Protein AF-A0A257PCR1-F1 (afdb_monomer)

Secondary structure (DSSP, 8-state):
------SPPPP-GGGS-HHHHHHHHHHS--------SGGG--HHHHHHHHHHHTPPPSSSSHHHHHHH---SSHHHHHHHHHHHHTT--SHHHHHHHHHHHHHHHHH-

Sequence (108 aa):
MISDNLTPSRPDIAALPAERVAHLLRVSPKAELHVHIEGTLEPELTFALAQRNG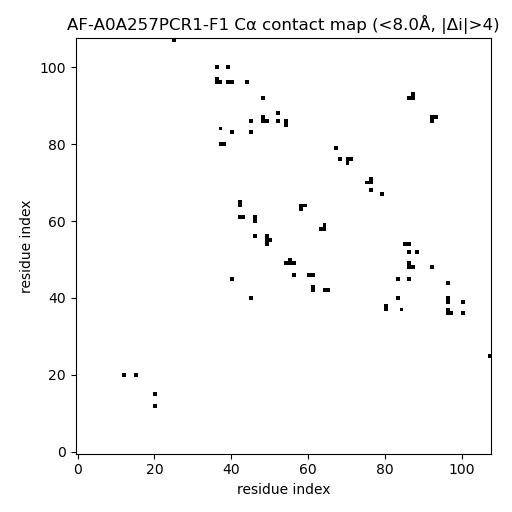VSLPYADVQALRKAYAFSDLQSFLDLYYAGCDVLRTEQDFFDLAWAYFERAARD

Nearest PDB structures (foldseek):
  3pbm-assembly1_A  TM=9.829E-01  e=1.018E-06  Pseudomonas aeruginosa
  3rys-assembly2_B  TM=9.901E-01  e=9.403E-06  Paenarthrobacter aurescens TC1
  2amx-assembly1_B  TM=6.857E-01  e=6.842E-02  Plasmodium yoelii

Foldseek 3Di:
DDDPDPDPDDDPPVPDDPVVVVVCVQPDDDDDPDDDLLNQCQLVLLVVLCVVVVNDDPAPGSVRLVVQPDDPDPVSVVVSSVSSCVSPDDPVSSVVSVVSVVVVSVRD

Mean predicted aligned error: 6.38 Å

Solvent-accessible surface area (backbone atoms only — not comparable to full-atom values): 6913 Å² total; per-residue (Å²): 140,81,83,93,76,82,75,80,75,80,77,67,68,89,78,51,56,68,69,57,51,54,49,51,61,43,72,48,90,80,82,87,88,82,80,57,71,78,77,62,66,45,49,68,55,45,52,54,34,14,64,73,67,72,47,85,66,102,46,95,43,54,67,55,47,56,64,61,78,67,66,92,48,71,62,60,41,49,59,52,51,57,64,55,52,69,37,60,82,49,73,66,45,54,49,54,48,53,50,54,45,52,58,48,65,76,71,75

Radius of gyration: 20.77 Å; Cα contacts (8 Å, |Δi|>4): 48; chains: 1; bounding box: 48×25×66 Å

Structure (mmCIF, N/CA/C/O backbone):
data_AF-A0A257PCR1-F1
#
_entry.id   AF-A0A257PCR1-F1
#
loop_
_atom_site.group_PDB
_atom_site.id
_atom_site.type_symbol
_atom_site.label_atom_id
_atom_site.label_alt_id
_atom_site.label_comp_id
_atom_site.label_asym_id
_atom_site.label_entity_id
_atom_site.label_seq_id
_atom_site.pdbx_PDB_ins_code
_atom_site.Cartn_x
_atom_site.Cartn_y
_atom_site.Cartn_z
_atom_site.occupancy
_atom_site.B_iso_or_equiv
_atom_site.auth_seq_id
_atom_site.auth_comp_id
_atom_site.auth_asym_id
_atom_site.auth_atom_id
_atom_site.pdbx_PDB_model_num
ATOM 1 N N . MET A 1 1 ? 32.138 9.763 -46.902 1.00 42.50 1 MET A N 1
ATOM 2 C CA . MET A 1 1 ? 30.904 8.969 -46.744 1.00 42.50 1 MET A CA 1
ATOM 3 C C . MET A 1 1 ? 31.078 8.124 -45.494 1.00 42.50 1 MET A C 1
ATOM 5 O O . MET A 1 1 ? 31.671 7.060 -45.571 1.00 42.50 1 MET A O 1
ATOM 9 N N . ILE A 1 2 ? 30.703 8.661 -44.333 1.00 44.66 2 ILE A N 1
ATOM 10 C CA . ILE A 1 2 ? 30.721 7.924 -43.064 1.00 44.66 2 ILE A CA 1
ATOM 11 C C . ILE A 1 2 ? 29.269 7.512 -42.837 1.00 44.66 2 ILE A C 1
ATOM 13 O O . ILE A 1 2 ? 28.388 8.364 -42.873 1.00 44.66 2 ILE A O 1
ATOM 17 N N . SER A 1 3 ? 29.017 6.208 -42.760 1.00 49.28 3 SER A N 1
ATOM 18 C CA . SER A 1 3 ? 27.675 5.639 -42.660 1.00 49.28 3 SER A CA 1
ATOM 19 C C . SER A 1 3 ? 27.080 5.877 -41.270 1.00 49.28 3 SER A C 1
ATOM 21 O O . SER A 1 3 ? 27.588 5.340 -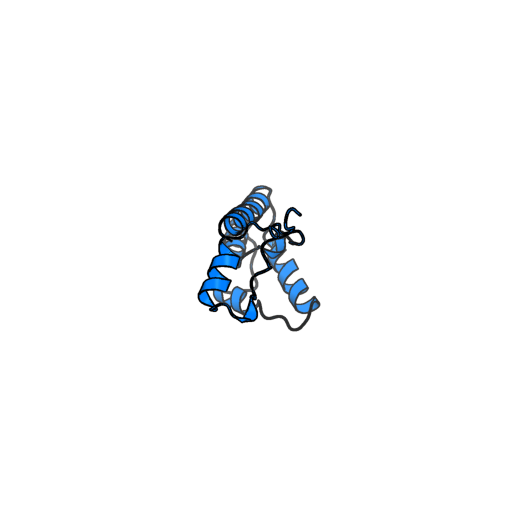40.284 1.00 49.28 3 SER A O 1
ATOM 23 N N . ASP A 1 4 ? 25.981 6.626 -41.222 1.00 56.81 4 ASP A N 1
ATOM 24 C CA . ASP A 1 4 ? 25.083 6.792 -40.074 1.00 56.81 4 ASP A CA 1
ATOM 25 C C . ASP A 1 4 ? 24.336 5.485 -39.761 1.00 56.81 4 ASP A C 1
ATOM 27 O O . ASP A 1 4 ? 23.199 5.303 -40.186 1.00 56.81 4 ASP A O 1
ATOM 31 N N . ASN A 1 5 ? 24.952 4.533 -39.052 1.00 57.19 5 ASN A N 1
ATOM 32 C CA . ASN A 1 5 ? 24.258 3.281 -38.705 1.00 57.19 5 ASN A CA 1
ATOM 33 C C . ASN A 1 5 ? 24.595 2.736 -37.308 1.00 57.19 5 ASN A C 1
ATOM 35 O O . ASN A 1 5 ? 24.860 1.551 -37.125 1.00 57.19 5 ASN A O 1
ATOM 39 N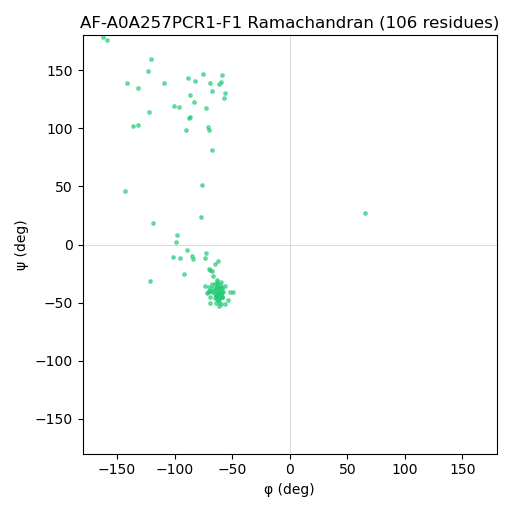 N . LEU A 1 6 ? 24.588 3.613 -36.301 1.00 57.78 6 LEU A N 1
ATOM 40 C CA . LEU A 1 6 ? 24.853 3.253 -34.899 1.00 57.78 6 LEU A CA 1
ATOM 41 C C . LEU A 1 6 ? 23.682 3.539 -33.949 1.00 57.78 6 LEU A C 1
ATOM 43 O O . LEU A 1 6 ? 23.870 3.569 -32.736 1.00 57.78 6 LEU A O 1
ATOM 47 N N . THR A 1 7 ? 22.462 3.706 -34.463 1.00 60.00 7 THR A N 1
ATOM 48 C CA . THR A 1 7 ? 21.268 3.633 -33.611 1.00 60.00 7 THR A CA 1
ATOM 49 C C . THR A 1 7 ? 20.831 2.169 -33.545 1.00 60.00 7 THR A C 1
ATOM 51 O O . THR A 1 7 ? 20.371 1.645 -34.560 1.00 60.00 7 THR A O 1
ATOM 54 N N . PRO A 1 8 ? 20.987 1.463 -32.408 1.00 62.88 8 PRO A N 1
ATOM 55 C CA . PRO A 1 8 ? 20.438 0.120 -32.288 1.00 62.88 8 PRO A CA 1
ATOM 56 C C . PRO A 1 8 ? 18.929 0.186 -32.543 1.00 62.88 8 PRO A C 1
ATOM 58 O O . PRO A 1 8 ? 18.219 0.988 -31.928 1.00 62.88 8 PRO A O 1
ATOM 61 N N . SER A 1 9 ? 18.443 -0.624 -33.484 1.00 74.56 9 SER A N 1
ATOM 62 C CA . SER A 1 9 ? 17.011 -0.754 -33.728 1.00 74.56 9 SER A CA 1
ATOM 63 C C . SER A 1 9 ? 16.341 -1.279 -32.460 1.00 74.56 9 SER A C 1
ATOM 65 O O . SER A 1 9 ? 16.872 -2.155 -31.772 1.00 74.56 9 SER A O 1
ATOM 67 N N . ARG A 1 10 ? 15.175 -0.717 -32.112 1.00 75.62 10 ARG A N 1
ATOM 68 C CA . ARG A 1 10 ? 14.378 -1.249 -31.001 1.00 75.62 10 ARG A CA 1
ATOM 69 C C . ARG A 1 10 ? 14.085 -2.729 -31.282 1.00 75.62 10 ARG A C 1
ATOM 71 O O . ARG A 1 10 ? 13.638 -3.030 -32.389 1.00 75.62 10 ARG A O 1
ATOM 78 N N . PRO A 1 11 ? 14.327 -3.635 -30.320 1.00 74.62 11 PRO A N 1
ATOM 79 C CA . PRO A 1 11 ? 13.976 -5.036 -30.493 1.00 74.62 11 PRO A CA 1
ATOM 80 C C . PRO A 1 11 ? 12.468 -5.165 -30.722 1.00 74.62 11 PRO A C 1
ATOM 82 O O . PRO A 1 11 ? 11.678 -4.474 -30.075 1.00 74.62 11 PRO A O 1
ATOM 85 N N . ASP A 1 12 ? 12.080 -6.053 -31.636 1.00 85.31 12 ASP A N 1
ATOM 86 C CA . ASP A 1 12 ? 10.680 -6.425 -31.819 1.00 85.31 12 ASP A CA 1
ATOM 87 C C . ASP A 1 12 ? 10.221 -7.244 -30.606 1.00 85.31 12 ASP A C 1
ATOM 89 O O . ASP A 1 12 ? 10.510 -8.435 -30.487 1.00 85.31 12 ASP A O 1
ATOM 93 N N . ILE A 1 13 ? 9.546 -6.575 -29.669 1.00 83.44 13 ILE A N 1
ATOM 94 C CA . ILE A 1 13 ? 9.095 -7.178 -28.411 1.00 83.44 13 ILE A CA 1
ATOM 95 C C . ILE A 1 13 ? 8.078 -8.298 -28.674 1.00 83.44 13 ILE A C 1
ATOM 97 O O . ILE A 1 13 ? 8.050 -9.268 -27.920 1.00 83.44 13 ILE A O 1
ATOM 101 N N . ALA A 1 14 ? 7.288 -8.210 -29.751 1.00 84.69 14 ALA A N 1
ATOM 102 C CA . ALA A 1 14 ? 6.263 -9.205 -30.071 1.00 84.69 14 ALA A CA 1
ATOM 103 C C . ALA A 1 14 ? 6.860 -10.558 -30.494 1.00 84.69 14 ALA A C 1
ATOM 105 O O . ALA A 1 14 ? 6.199 -11.588 -30.372 1.00 84.69 14 ALA A O 1
ATOM 106 N N . ALA A 1 15 ? 8.113 -10.564 -30.953 1.00 90.38 15 ALA A N 1
ATOM 107 C CA . ALA A 1 15 ? 8.842 -11.768 -31.334 1.00 90.38 15 ALA A CA 1
ATOM 108 C C . ALA A 1 15 ? 9.616 -12.416 -30.166 1.00 90.38 15 ALA A C 1
ATOM 110 O O . ALA A 1 15 ? 10.219 -13.477 -30.348 1.00 90.38 15 ALA A O 1
ATOM 111 N N . LEU A 1 16 ? 9.644 -11.798 -28.977 1.00 91.00 16 LEU A N 1
ATOM 112 C CA . LEU A 1 16 ? 10.391 -12.319 -27.831 1.00 91.00 16 LEU A CA 1
ATOM 113 C C . LEU A 1 16 ? 9.606 -13.411 -27.081 1.00 91.00 16 LEU A C 1
ATOM 115 O O . LEU A 1 16 ? 8.408 -13.255 -26.845 1.00 91.00 16 LEU A O 1
ATOM 119 N N . PRO A 1 17 ? 10.280 -14.478 -26.608 1.00 95.06 17 PRO A N 1
ATOM 120 C CA . PRO A 1 17 ? 9.675 -15.438 -25.689 1.00 95.06 17 PRO A CA 1
ATOM 121 C C . PRO A 1 17 ? 9.188 -14.773 -24.392 1.00 95.06 17 PRO A C 1
ATOM 123 O O . PRO A 1 17 ? 9.823 -13.842 -23.884 1.00 95.06 17 PRO A O 1
ATOM 126 N N . ALA A 1 18 ? 8.091 -15.270 -23.817 1.00 94.00 18 ALA A N 1
ATOM 127 C CA . ALA A 1 18 ? 7.470 -14.679 -22.629 1.00 94.00 18 ALA A CA 1
ATOM 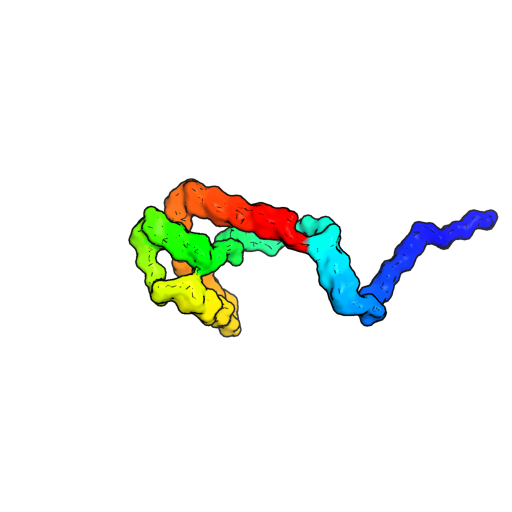128 C C . ALA A 1 18 ? 8.424 -14.628 -21.421 1.00 94.00 18 ALA A C 1
ATOM 130 O O . ALA A 1 18 ? 8.451 -13.640 -20.687 1.00 94.00 18 ALA A O 1
ATOM 131 N N . GLU A 1 19 ? 9.270 -15.645 -21.244 1.00 95.31 19 GLU A N 1
ATOM 132 C CA . GLU A 1 19 ? 10.288 -15.682 -20.195 1.00 95.31 19 GLU A CA 1
ATOM 133 C C . GLU A 1 19 ? 11.351 -14.595 -20.379 1.00 95.31 19 GLU A C 1
ATOM 135 O O . GLU A 1 19 ? 11.834 -14.014 -19.402 1.00 95.31 19 GLU A O 1
ATOM 140 N N . ARG A 1 20 ? 11.680 -14.262 -21.634 1.00 93.38 20 ARG A N 1
ATOM 141 C CA . ARG A 1 20 ? 12.624 -13.189 -21.943 1.00 93.38 20 ARG A CA 1
ATOM 142 C C . ARG A 1 20 ? 12.010 -11.831 -21.635 1.00 93.38 20 ARG A C 1
ATOM 144 O O . ARG A 1 20 ? 12.700 -10.987 -21.066 1.00 93.38 20 ARG A O 1
ATOM 151 N N . VAL A 1 21 ? 10.734 -11.638 -21.964 1.00 93.31 21 VAL A N 1
ATOM 152 C CA . VAL A 1 21 ? 9.991 -10.420 -21.614 1.00 93.31 21 VAL A CA 1
ATOM 153 C C . VAL A 1 21 ? 9.924 -10.256 -20.094 1.00 93.31 21 VAL A C 1
ATOM 155 O O . VAL A 1 21 ? 10.313 -9.208 -19.586 1.00 93.31 21 VAL A O 1
ATOM 158 N N . ALA A 1 22 ? 9.537 -11.298 -19.352 1.00 93.19 22 ALA A N 1
ATOM 159 C CA . ALA A 1 22 ? 9.461 -11.260 -17.890 1.00 93.19 22 ALA A CA 1
ATOM 160 C C . ALA A 1 22 ? 10.815 -10.938 -17.234 1.00 93.19 22 ALA A C 1
ATOM 162 O O . ALA A 1 22 ? 10.881 -10.142 -16.296 1.00 93.19 22 ALA A O 1
ATOM 163 N N . HIS A 1 23 ? 11.906 -11.519 -17.746 1.00 93.75 23 HIS A N 1
ATOM 164 C CA . HIS A 1 23 ? 13.251 -11.205 -17.273 1.00 93.75 23 HIS A CA 1
ATOM 165 C C . HIS A 1 23 ? 13.614 -9.734 -17.516 1.00 93.75 23 HIS A C 1
ATOM 167 O O . HIS A 1 23 ? 14.073 -9.069 -16.591 1.00 93.75 23 HIS A O 1
ATOM 173 N N . LEU A 1 24 ? 13.380 -9.214 -18.728 1.00 93.38 24 LEU A N 1
ATOM 174 C CA . LEU A 1 24 ? 13.663 -7.816 -19.069 1.00 93.38 24 LEU A CA 1
ATOM 175 C C . LEU A 1 24 ? 12.850 -6.838 -18.214 1.00 93.38 24 LEU A C 1
ATOM 177 O O . LEU A 1 24 ? 13.414 -5.856 -17.740 1.00 93.38 24 LEU A O 1
ATOM 181 N N . LEU A 1 25 ? 11.564 -7.118 -17.977 1.00 93.31 25 LEU A N 1
ATOM 182 C CA . LEU A 1 25 ? 10.723 -6.308 -17.091 1.00 93.31 25 LEU A CA 1
ATOM 183 C C . LEU A 1 25 ? 11.303 -6.249 -15.674 1.00 93.31 25 LEU A C 1
ATOM 185 O O . LEU A 1 25 ? 11.428 -5.161 -15.123 1.00 93.31 25 LEU A O 1
ATOM 189 N N . ARG A 1 26 ? 11.737 -7.389 -15.123 1.00 93.56 26 ARG A N 1
ATOM 190 C CA . ARG A 1 26 ? 12.314 -7.459 -13.773 1.00 93.56 26 ARG A CA 1
ATOM 191 C C . ARG A 1 26 ? 13.627 -6.683 -13.650 1.00 93.56 26 ARG A C 1
ATOM 193 O O . ARG A 1 26 ? 13.809 -5.932 -12.706 1.00 93.56 26 ARG A O 1
ATOM 200 N N . VAL A 1 27 ? 14.546 -6.832 -14.606 1.00 94.00 27 VAL A N 1
ATOM 201 C CA . VAL A 1 27 ? 15.889 -6.216 -14.505 1.00 94.00 27 VAL A CA 1
ATOM 202 C C . VAL A 1 27 ? 15.950 -4.764 -14.978 1.00 94.00 27 VAL A C 1
ATOM 204 O O . VAL A 1 27 ? 16.981 -4.113 -14.814 1.00 94.00 27 VAL A O 1
ATOM 207 N N . SER A 1 28 ? 14.889 -4.254 -15.606 1.00 94.31 28 SER A N 1
ATOM 208 C CA . SER A 1 28 ? 14.873 -2.868 -16.069 1.00 94.31 28 SER A CA 1
ATOM 209 C C . SER A 1 28 ? 14.828 -1.907 -14.876 1.00 94.31 28 SER A C 1
ATOM 211 O O . SER A 1 28 ? 14.065 -2.155 -13.940 1.00 94.31 28 SER A O 1
ATOM 213 N N . PRO A 1 29 ? 15.588 -0.797 -14.908 1.00 95.81 29 PRO A N 1
ATOM 214 C CA . PRO A 1 29 ? 15.405 0.292 -13.962 1.00 95.81 29 PRO A CA 1
ATOM 215 C C . PRO A 1 29 ? 14.056 0.968 -14.219 1.00 95.81 29 PRO A C 1
ATOM 217 O O . PRO A 1 29 ? 13.716 1.284 -15.362 1.00 95.81 29 PRO A O 1
ATOM 220 N N . LYS A 1 30 ? 13.292 1.182 -13.147 1.00 95.75 30 LYS A N 1
ATOM 221 C CA . LYS A 1 30 ? 11.922 1.705 -13.182 1.00 95.75 30 LYS A CA 1
ATOM 222 C C . LYS A 1 30 ? 11.836 2.967 -12.329 1.00 95.75 30 LYS A C 1
ATOM 224 O O . LYS A 1 30 ? 12.542 3.096 -11.332 1.00 95.75 30 LYS A O 1
ATOM 229 N N . ALA A 1 31 ? 10.953 3.879 -12.718 1.00 96.69 31 ALA A N 1
ATOM 230 C CA . ALA A 1 31 ? 10.524 4.995 -11.885 1.00 96.69 31 ALA A CA 1
ATOM 231 C C . ALA A 1 31 ? 9.002 4.909 -11.724 1.00 96.69 31 ALA A C 1
ATOM 233 O O . ALA A 1 31 ? 8.272 5.041 -12.707 1.00 96.69 31 ALA A O 1
ATOM 234 N N . GLU A 1 32 ? 8.530 4.660 -10.503 1.00 96.81 32 GLU A N 1
ATOM 235 C CA . GLU A 1 32 ? 7.103 4.638 -10.170 1.00 96.81 32 GLU A CA 1
ATOM 236 C C . GLU A 1 32 ? 6.656 6.069 -9.830 1.00 96.81 32 GLU A C 1
ATOM 238 O O . GLU A 1 32 ? 7.085 6.646 -8.834 1.00 96.81 32 GLU A O 1
ATOM 243 N N . LEU A 1 33 ? 5.857 6.680 -10.713 1.00 97.69 33 LEU A N 1
ATOM 244 C CA . LEU A 1 33 ? 5.459 8.095 -10.610 1.00 97.69 33 LEU A CA 1
ATOM 245 C C . LEU A 1 33 ? 4.042 8.295 -10.063 1.00 97.69 33 LEU A C 1
ATOM 247 O O . LEU A 1 33 ? 3.652 9.419 -9.754 1.00 97.69 33 LEU A O 1
ATOM 251 N N . HIS A 1 34 ? 3.268 7.217 -9.960 1.00 97.75 34 HIS A N 1
ATOM 252 C CA . HIS A 1 34 ? 1.926 7.229 -9.395 1.00 97.75 34 HIS A CA 1
ATOM 253 C C . HIS A 1 34 ? 1.778 6.019 -8.484 1.00 97.75 34 HIS A C 1
ATOM 255 O O . HIS A 1 34 ? 1.553 4.907 -8.944 1.00 97.75 34 HIS A O 1
ATOM 261 N N . VAL A 1 35 ? 1.873 6.270 -7.184 1.00 96.50 35 VAL A N 1
ATOM 262 C CA . VAL A 1 35 ? 1.576 5.299 -6.135 1.00 96.50 35 VAL A CA 1
ATOM 263 C C . VAL A 1 35 ? 0.882 6.023 -4.988 1.00 96.50 35 VAL A C 1
ATOM 265 O O . VAL A 1 35 ? 1.244 7.146 -4.638 1.00 96.50 35 VAL A O 1
ATOM 268 N N . HIS A 1 36 ? -0.133 5.383 -4.418 1.00 95.56 36 HIS A N 1
ATOM 269 C CA . HIS A 1 36 ? -0.685 5.765 -3.124 1.00 95.56 36 HIS A CA 1
ATOM 270 C C . HIS A 1 36 ? -0.024 4.858 -2.093 1.00 95.56 36 HIS A C 1
ATOM 272 O O . HIS A 1 36 ? -0.155 3.640 -2.201 1.00 95.56 36 HIS A O 1
ATOM 278 N N . ILE A 1 37 ? 0.714 5.422 -1.136 1.00 95.12 37 ILE A N 1
ATOM 279 C CA . ILE A 1 37 ? 1.480 4.627 -0.164 1.00 95.12 37 ILE A CA 1
ATOM 280 C C . ILE A 1 37 ? 0.539 3.802 0.714 1.00 95.12 37 ILE A C 1
ATOM 282 O O . ILE A 1 37 ? 0.789 2.637 0.979 1.00 95.12 37 ILE A O 1
ATOM 286 N N . GLU A 1 38 ? -0.611 4.343 1.085 1.00 94.94 38 GLU A N 1
ATOM 287 C CA . GLU A 1 38 ? -1.635 3.601 1.815 1.00 94.94 38 GLU A CA 1
ATOM 288 C C . GLU A 1 38 ? -2.258 2.490 0.953 1.00 94.94 38 GLU A C 1
ATOM 290 O O . GLU A 1 38 ? -2.716 1.476 1.472 1.00 94.94 38 GLU A O 1
ATOM 295 N N . GLY A 1 39 ? -2.174 2.613 -0.375 1.00 94.00 39 GLY A N 1
ATOM 296 C CA . GLY A 1 39 ? -2.552 1.567 -1.328 1.00 94.00 39 GLY A CA 1
ATOM 297 C C . GLY A 1 39 ? -1.574 0.393 -1.376 1.00 94.00 39 GLY A C 1
ATOM 298 O O . GLY A 1 39 ? -1.860 -0.604 -2.034 1.00 94.00 39 GLY A O 1
ATOM 299 N N . THR A 1 40 ? -0.433 0.483 -0.686 1.00 95.00 40 THR A N 1
ATOM 300 C CA . THR A 1 40 ? 0.526 -0.620 -0.527 1.00 95.00 40 THR A CA 1
ATOM 301 C C . THR A 1 40 ? 0.352 -1.356 0.800 1.00 95.00 40 THR A C 1
ATOM 303 O O . THR A 1 40 ? 1.200 -2.172 1.162 1.00 95.00 40 THR A O 1
ATOM 306 N N . LEU A 1 41 ? -0.707 -1.050 1.556 1.00 95.25 41 LEU A N 1
ATOM 307 C CA . LE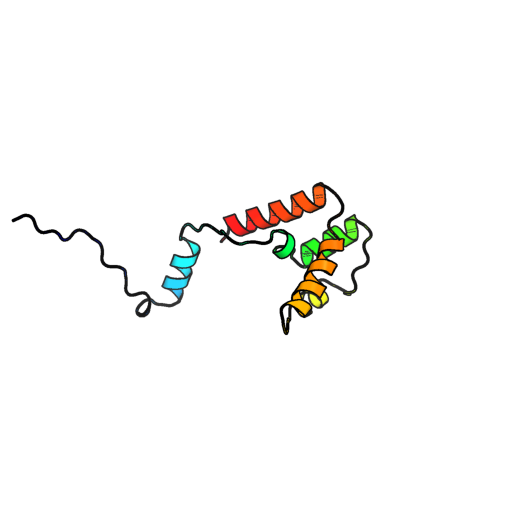U A 1 41 ? -1.015 -1.712 2.814 1.00 95.25 41 LEU A CA 1
ATOM 308 C C . LEU A 1 41 ? -1.503 -3.148 2.548 1.00 95.25 41 LEU A C 1
ATOM 310 O O . LEU A 1 41 ? -2.652 -3.392 2.173 1.00 95.25 41 LEU A O 1
ATOM 314 N N . GLU A 1 42 ? -0.597 -4.105 2.736 1.00 94.25 42 GLU A N 1
ATOM 315 C CA . GLU A 1 42 ? -0.887 -5.529 2.573 1.00 94.25 42 GLU A CA 1
ATOM 316 C C . GLU A 1 42 ? -1.709 -6.081 3.751 1.00 94.25 42 GLU A C 1
ATOM 318 O O . GLU A 1 42 ? -1.477 -5.673 4.895 1.00 94.25 42 GLU A O 1
ATOM 323 N N . PRO A 1 43 ? -2.599 -7.066 3.517 1.00 95.31 43 PRO A N 1
ATOM 324 C CA . PRO A 1 43 ? -3.430 -7.671 4.557 1.00 95.31 43 PRO A CA 1
ATOM 325 C C . PRO A 1 43 ? -2.667 -8.117 5.814 1.00 95.31 43 PRO A C 1
ATOM 327 O O . PRO A 1 43 ? -3.137 -7.916 6.933 1.00 95.31 43 PRO A O 1
ATOM 330 N N . GLU A 1 44 ? -1.478 -8.702 5.657 1.00 96.31 44 GLU A N 1
ATOM 331 C CA . GLU A 1 44 ? -0.617 -9.103 6.771 1.00 96.31 44 GLU A CA 1
ATOM 332 C C . GLU A 1 44 ? -0.214 -7.916 7.657 1.00 96.31 44 GLU A C 1
ATOM 334 O O . GLU A 1 44 ? -0.294 -8.008 8.885 1.00 96.31 44 GLU A O 1
ATOM 339 N N . LEU A 1 45 ? 0.180 -6.794 7.045 1.00 96.69 45 LEU A N 1
ATOM 340 C CA . LEU A 1 45 ? 0.538 -5.580 7.775 1.00 96.69 45 LEU A CA 1
ATOM 341 C C . LEU A 1 45 ? -0.708 -4.954 8.411 1.00 96.69 45 LEU A C 1
ATOM 343 O O . LEU A 1 45 ? -0.652 -4.572 9.576 1.00 96.69 45 LEU A O 1
ATOM 347 N N . THR A 1 46 ? -1.854 -4.936 7.720 1.00 96.44 46 THR A N 1
ATOM 348 C CA . THR A 1 46 ? -3.126 -4.459 8.291 1.00 96.44 46 THR A CA 1
ATOM 349 C C . THR A 1 46 ? -3.457 -5.165 9.605 1.00 96.44 46 THR A C 1
ATOM 351 O O . THR A 1 46 ? -3.762 -4.505 10.596 1.00 96.44 46 THR A O 1
ATOM 354 N N . PHE A 1 47 ? -3.360 -6.498 9.648 1.00 96.44 47 PHE A N 1
ATOM 355 C CA . PHE A 1 47 ? -3.637 -7.272 10.862 1.00 96.44 47 PHE A CA 1
ATOM 356 C C . PHE A 1 47 ? -2.610 -7.022 11.972 1.00 96.44 47 PHE A C 1
ATOM 358 O O . PHE A 1 47 ? -2.996 -6.885 13.135 1.00 96.44 47 PHE A O 1
ATOM 365 N N . ALA A 1 48 ? -1.321 -6.923 11.633 1.00 97.56 48 ALA A N 1
ATOM 366 C CA . ALA A 1 48 ? -0.273 -6.621 12.608 1.00 97.56 48 ALA A CA 1
ATOM 367 C C . ALA A 1 48 ? -0.481 -5.243 13.263 1.00 97.56 48 ALA A C 1
ATOM 369 O O . ALA A 1 48 ? -0.389 -5.108 14.485 1.00 97.56 48 ALA A O 1
ATOM 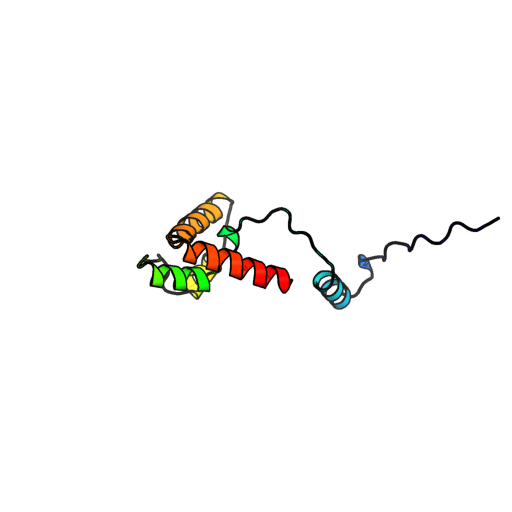370 N N . LEU A 1 49 ? -0.824 -4.231 12.462 1.00 98.06 49 LEU A N 1
ATOM 371 C CA . LEU A 1 49 ? -1.108 -2.879 12.939 1.00 98.06 49 LEU A CA 1
ATOM 372 C C . LEU A 1 49 ? -2.420 -2.811 13.727 1.00 98.06 49 LEU A C 1
ATOM 374 O O . LEU A 1 49 ? -2.473 -2.177 14.779 1.00 98.06 49 LEU A O 1
ATOM 378 N N . ALA A 1 50 ? -3.462 -3.516 13.279 1.00 96.88 50 ALA A N 1
ATOM 379 C CA . ALA A 1 50 ? -4.724 -3.611 14.005 1.00 96.88 50 ALA A CA 1
ATOM 380 C C . ALA A 1 50 ? -4.526 -4.199 15.407 1.00 96.88 50 ALA A C 1
ATOM 382 O O . ALA A 1 50 ? -5.012 -3.637 16.390 1.00 96.88 50 ALA A O 1
ATOM 383 N N . GLN A 1 51 ? -3.745 -5.279 15.513 1.00 97.19 51 GLN A N 1
ATOM 384 C CA . GLN A 1 51 ? -3.380 -5.873 16.794 1.00 97.19 51 GLN A CA 1
ATOM 385 C C . GLN A 1 51 ? -2.586 -4.891 17.665 1.00 97.19 51 GLN A C 1
ATOM 387 O O . GLN A 1 51 ? -2.904 -4.735 18.843 1.00 97.19 51 GLN A O 1
ATOM 392 N N . ARG A 1 52 ? -1.579 -4.216 17.093 1.00 98.25 52 ARG A N 1
ATOM 393 C CA . ARG A 1 52 ? -0.751 -3.226 17.800 1.00 98.25 52 ARG A CA 1
ATOM 394 C C . ARG A 1 52 ? -1.585 -2.078 18.372 1.00 98.25 52 ARG A C 1
ATOM 396 O O . ARG A 1 52 ? -1.346 -1.660 19.501 1.00 98.25 52 ARG A O 1
ATOM 403 N N . ASN A 1 53 ? -2.570 -1.611 17.612 1.00 98.00 53 ASN A N 1
ATOM 404 C CA . ASN A 1 53 ? -3.356 -0.421 17.930 1.00 98.00 53 ASN A CA 1
ATOM 405 C C . ASN A 1 53 ? -4.720 -0.718 18.573 1.00 98.00 53 ASN A C 1
ATOM 407 O O . ASN A 1 53 ? -5.482 0.210 18.837 1.00 98.00 53 ASN A O 1
ATOM 411 N N . GLY A 1 54 ? -5.051 -1.988 18.831 1.00 96.69 54 GLY A N 1
ATOM 412 C CA . GLY A 1 54 ? -6.338 -2.376 19.417 1.00 96.69 54 GLY A CA 1
ATOM 413 C C . GLY A 1 54 ? -7.543 -2.087 18.513 1.00 96.69 54 GLY A C 1
ATOM 414 O O . GLY A 1 54 ? -8.650 -1.877 19.009 1.00 96.69 54 GLY A O 1
ATOM 415 N N . VAL A 1 55 ? -7.341 -2.059 17.194 1.00 95.56 55 VAL A N 1
ATOM 416 C CA . VAL A 1 55 ? -8.401 -1.839 16.203 1.00 95.56 55 VAL A CA 1
ATOM 417 C C . VAL A 1 55 ? -9.042 -3.180 15.858 1.00 95.56 55 VAL A C 1
ATOM 419 O O . VAL A 1 55 ? -8.359 -4.143 15.518 1.00 95.56 55 VAL A O 1
ATOM 422 N N . SER A 1 56 ? -10.369 -3.255 15.938 1.00 93.88 56 SER A N 1
ATOM 423 C CA . SER A 1 56 ? -11.109 -4.439 15.496 1.00 93.88 56 SER A CA 1
ATOM 424 C C . SER A 1 56 ? -11.339 -4.378 13.991 1.00 93.88 56 SER A C 1
ATOM 426 O O . SER A 1 56 ? -11.947 -3.431 13.500 1.00 93.88 56 SER A O 1
ATOM 428 N N . LEU A 1 57 ? -10.878 -5.397 13.267 1.00 91.88 57 LEU A N 1
ATOM 429 C CA . LEU A 1 57 ? -11.129 -5.524 11.834 1.00 91.88 57 LEU A CA 1
ATOM 430 C C . LEU A 1 57 ? -12.445 -6.277 11.585 1.00 91.88 57 LEU A C 1
ATOM 432 O O . LEU A 1 57 ? -12.724 -7.256 12.281 1.00 91.88 57 LEU A O 1
ATOM 436 N N . PRO A 1 58 ? -13.227 -5.911 10.553 1.00 90.94 58 PRO A N 1
ATOM 437 C CA . PRO A 1 58 ? -14.436 -6.638 10.160 1.00 90.94 58 PRO A CA 1
ATOM 438 C C . PRO A 1 58 ? -14.125 -7.937 9.383 1.00 90.94 58 PRO A C 1
ATOM 440 O O . PRO A 1 58 ? -14.955 -8.428 8.621 1.00 90.94 58 PRO A O 1
ATOM 443 N N . TYR A 1 59 ? -12.930 -8.504 9.569 1.00 92.62 59 TYR A N 1
ATOM 444 C CA . TYR A 1 59 ? -12.442 -9.704 8.896 1.00 92.62 59 TYR A CA 1
ATOM 445 C C . TYR A 1 59 ? -11.864 -10.669 9.926 1.00 92.62 59 TYR A C 1
ATOM 447 O O . TYR A 1 59 ? -11.107 -10.266 10.805 1.00 92.62 59 TYR A O 1
ATOM 455 N N . ALA A 1 60 ? -12.211 -11.950 9.802 1.00 92.62 60 ALA A N 1
ATOM 456 C CA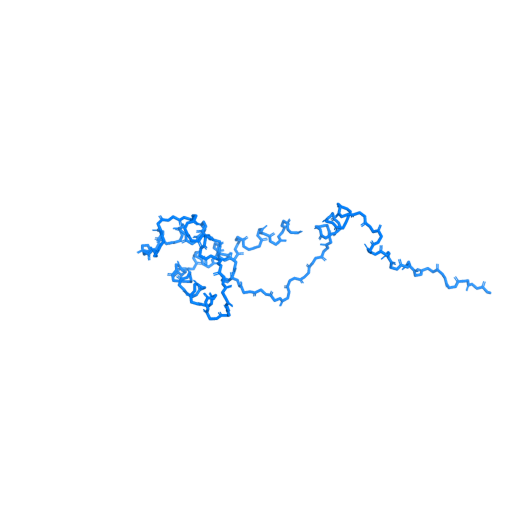 . ALA A 1 60 ? -11.774 -12.975 10.750 1.00 92.62 60 ALA A CA 1
ATOM 457 C C . ALA A 1 60 ? -10.258 -13.228 10.694 1.00 92.62 60 ALA A C 1
ATOM 459 O O . ALA A 1 60 ? -9.644 -13.527 11.715 1.00 92.62 60 ALA A O 1
ATOM 460 N N . ASP A 1 61 ? -9.668 -13.121 9.503 1.00 94.44 61 ASP A N 1
ATOM 461 C CA . ASP A 1 61 ? -8.254 -13.369 9.255 1.00 94.44 61 ASP A CA 1
ATOM 462 C C . ASP A 1 61 ? -7.767 -12.674 7.968 1.00 94.44 61 ASP A C 1
ATOM 464 O O . ASP A 1 61 ? -8.535 -12.079 7.202 1.00 94.44 61 ASP A O 1
ATOM 468 N N . VAL A 1 62 ? -6.460 -12.784 7.724 1.00 94.94 62 VAL A N 1
ATOM 469 C CA . VAL A 1 62 ? -5.765 -12.264 6.539 1.00 94.94 62 VAL A CA 1
ATOM 470 C C . VAL A 1 62 ? -6.366 -12.794 5.230 1.00 94.94 62 VAL A C 1
ATOM 472 O O . VAL A 1 62 ? -6.433 -12.065 4.242 1.00 94.94 62 VAL A O 1
ATOM 475 N N . GLN A 1 63 ? -6.824 -14.051 5.192 1.00 96.56 63 GLN A N 1
ATOM 476 C CA . GLN A 1 63 ? -7.385 -14.643 3.973 1.00 96.56 63 GLN A CA 1
ATOM 477 C C . GLN A 1 63 ? -8.773 -14.079 3.661 1.00 96.56 63 GLN A C 1
ATOM 479 O O . GLN A 1 63 ? -9.101 -13.882 2.491 1.00 96.56 63 GLN A O 1
ATOM 484 N N . ALA A 1 64 ? -9.583 -13.798 4.682 1.00 94.88 64 ALA A N 1
ATOM 485 C CA . ALA A 1 64 ? -10.867 -13.127 4.535 1.00 94.88 64 ALA A CA 1
ATOM 486 C C . ALA A 1 64 ? -10.691 -11.702 3.989 1.00 94.88 64 ALA A C 1
ATOM 488 O O . ALA A 1 64 ? -11.388 -11.334 3.044 1.00 94.88 64 ALA A O 1
ATOM 489 N N . LEU A 1 65 ? -9.716 -10.944 4.506 1.00 93.38 65 LEU A N 1
ATOM 490 C CA . LEU A 1 65 ? -9.388 -9.612 3.984 1.00 93.38 65 LEU A CA 1
ATOM 491 C C . LEU A 1 65 ? -8.868 -9.679 2.541 1.00 93.38 65 LEU A C 1
ATOM 493 O O . LEU A 1 65 ? -9.348 -8.948 1.681 1.00 93.38 65 LEU A O 1
ATOM 497 N N . ARG A 1 66 ? -7.969 -10.619 2.225 1.00 94.12 66 ARG A N 1
ATOM 498 C CA . ARG A 1 66 ? -7.477 -10.814 0.851 1.00 94.12 66 ARG A CA 1
ATOM 499 C C . ARG A 1 66 ? -8.604 -11.140 -0.134 1.00 94.12 66 ARG A C 1
ATOM 501 O O . ARG A 1 66 ? -8.587 -10.658 -1.259 1.00 94.12 66 ARG A O 1
ATOM 508 N N . LYS A 1 67 ? -9.602 -11.932 0.273 1.00 94.38 67 LYS A N 1
ATOM 509 C CA . LYS A 1 67 ? -10.792 -12.208 -0.556 1.00 94.38 67 LYS A CA 1
ATOM 510 C C . LYS A 1 67 ? -11.660 -10.970 -0.783 1.00 94.38 67 LYS A C 1
ATOM 512 O O . LYS A 1 67 ? -12.352 -10.916 -1.793 1.00 94.38 67 LYS A O 1
ATOM 517 N N . ALA A 1 68 ? -11.627 -10.002 0.132 1.00 90.75 68 ALA A N 1
ATOM 518 C CA . ALA A 1 68 ? -12.338 -8.738 -0.019 1.00 90.75 68 ALA A CA 1
ATOM 519 C C . ALA A 1 68 ? -11.676 -7.795 -1.040 1.00 90.75 68 ALA A C 1
ATOM 521 O O . ALA A 1 68 ? -12.317 -6.837 -1.457 1.00 90.75 68 ALA A O 1
ATOM 522 N N . TYR A 1 69 ? -10.445 -8.076 -1.498 1.00 89.56 69 TYR A N 1
ATOM 523 C CA . TYR A 1 69 ? -9.759 -7.315 -2.556 1.00 89.56 69 TYR A CA 1
ATOM 524 C C . TYR A 1 69 ? -10.322 -7.678 -3.947 1.00 89.56 69 TYR A C 1
ATOM 526 O O . TYR A 1 69 ? -9.599 -8.046 -4.871 1.00 89.56 69 TYR A O 1
ATOM 534 N N . ALA A 1 70 ? -11.645 -7.620 -4.078 1.00 91.81 70 ALA A N 1
ATOM 535 C CA . ALA A 1 70 ? -12.405 -7.878 -5.289 1.00 91.81 70 ALA A CA 1
ATOM 536 C C . ALA A 1 70 ? -13.404 -6.729 -5.473 1.00 91.81 70 ALA A C 1
ATOM 538 O O . ALA A 1 70 ? -14.418 -6.657 -4.781 1.00 91.81 70 ALA A O 1
ATOM 539 N N . PHE A 1 71 ? -13.092 -5.817 -6.393 1.00 93.62 71 PHE A N 1
ATOM 540 C CA . PHE A 1 71 ? -13.790 -4.539 -6.541 1.00 93.62 71 PHE A CA 1
ATOM 541 C C . PHE A 1 71 ? -14.633 -4.513 -7.819 1.00 93.62 71 PHE A C 1
ATOM 543 O O . PHE A 1 71 ? -14.185 -4.976 -8.870 1.00 93.62 71 PHE A O 1
ATOM 550 N N . SER A 1 72 ? -15.844 -3.960 -7.742 1.00 94.69 72 SER A N 1
ATOM 551 C CA . SER A 1 72 ? -16.732 -3.759 -8.899 1.00 94.69 72 SER A CA 1
ATOM 552 C C . SER A 1 72 ? -16.559 -2.388 -9.548 1.00 94.69 72 SER A C 1
ATOM 554 O O . SER A 1 72 ? -16.858 -2.215 -10.727 1.00 94.69 72 SER A O 1
ATOM 556 N N . ASP A 1 73 ? -16.089 -1.415 -8.773 1.00 95.62 73 ASP A N 1
ATOM 557 C CA . ASP A 1 73 ? -15.910 -0.021 -9.162 1.00 95.62 73 ASP A CA 1
ATOM 558 C C . ASP A 1 73 ? -14.962 0.702 -8.188 1.00 95.62 73 ASP A C 1
ATOM 560 O O . ASP A 1 73 ? -14.491 0.134 -7.198 1.00 95.62 73 ASP A O 1
ATOM 564 N N . LEU A 1 74 ? -14.693 1.980 -8.466 1.00 94.12 74 LEU A N 1
ATOM 565 C CA . LEU A 1 74 ? -13.843 2.821 -7.629 1.00 94.12 74 LEU A CA 1
ATOM 566 C C . LEU A 1 74 ? -14.382 2.972 -6.199 1.00 94.12 74 LEU A C 1
ATOM 568 O O . LEU A 1 74 ? -13.589 3.005 -5.264 1.00 94.12 74 LEU A O 1
ATOM 572 N N . GLN A 1 75 ? -15.700 3.060 -6.011 1.00 95.25 75 GLN A N 1
ATOM 573 C CA . GLN A 1 75 ? -16.275 3.280 -4.686 1.00 95.25 75 GLN A CA 1
ATOM 574 C C . GLN A 1 75 ? -16.080 2.046 -3.801 1.00 95.25 75 GLN A C 1
ATOM 576 O O . GLN A 1 75 ? -15.591 2.178 -2.686 1.00 95.25 75 GLN A O 1
ATOM 581 N N . SER A 1 76 ? -16.349 0.849 -4.329 1.00 92.38 76 SER A N 1
ATOM 582 C CA . SER A 1 76 ? -16.128 -0.416 -3.616 1.00 92.38 76 SER A CA 1
ATOM 583 C C . SER A 1 76 ? -14.663 -0.619 -3.205 1.00 92.38 76 SER A C 1
ATOM 585 O O . SER A 1 76 ? -14.388 -1.191 -2.151 1.00 92.38 76 SER A O 1
ATOM 587 N N . PHE A 1 77 ? -13.716 -0.111 -4.004 1.00 93.44 77 PHE A N 1
ATOM 588 C CA . PHE A 1 77 ? -12.303 -0.047 -3.634 1.00 93.44 77 PHE A CA 1
ATOM 589 C C . PHE A 1 77 ? -12.050 0.959 -2.508 1.00 93.44 77 PHE A C 1
ATOM 591 O O . PHE A 1 77 ? -11.412 0.610 -1.516 1.00 93.44 77 PHE A O 1
ATOM 598 N N . LEU A 1 78 ? -12.550 2.192 -2.645 1.00 93.31 78 LEU A N 1
ATOM 599 C CA . LEU A 1 78 ? -12.330 3.259 -1.668 1.00 93.31 78 LEU A CA 1
ATOM 600 C C . LEU A 1 78 ? -12.919 2.922 -0.295 1.00 93.31 78 LEU A C 1
ATOM 602 O O . LEU A 1 78 ? -12.293 3.226 0.718 1.00 93.31 78 LEU A O 1
ATOM 606 N N . ASP A 1 79 ? -14.069 2.250 -0.253 1.00 89.94 79 ASP A N 1
ATOM 607 C CA . ASP A 1 79 ? -14.695 1.804 0.993 1.00 89.94 79 ASP A CA 1
ATOM 608 C C . ASP A 1 79 ? -13.759 0.870 1.778 1.00 89.94 79 ASP A C 1
ATOM 610 O O . ASP A 1 79 ? -13.555 1.053 2.981 1.00 89.94 79 ASP A O 1
ATOM 614 N N . LEU A 1 80 ? -13.127 -0.092 1.093 1.00 89.00 80 LEU A N 1
ATOM 615 C CA . LEU A 1 80 ? -12.161 -0.993 1.720 1.00 89.00 80 LEU A CA 1
ATOM 616 C C . LEU A 1 80 ? -10.843 -0.291 2.054 1.00 89.00 80 LEU A C 1
ATOM 618 O O . LEU A 1 80 ? -10.288 -0.503 3.130 1.00 89.00 80 LEU A O 1
ATOM 622 N N . TYR A 1 81 ? -10.350 0.548 1.145 1.00 90.19 81 TYR A N 1
ATOM 623 C CA . TYR A 1 81 ? -9.117 1.310 1.316 1.00 90.19 81 TYR A CA 1
ATOM 624 C C . TYR A 1 81 ? -9.163 2.172 2.583 1.00 90.19 81 TYR A C 1
ATOM 626 O O . TYR A 1 81 ? -8.274 2.077 3.428 1.00 90.19 81 TYR A O 1
ATOM 634 N N . TYR A 1 82 ? -10.226 2.962 2.768 1.00 88.06 82 TYR A N 1
ATOM 635 C CA . TYR A 1 82 ? -10.355 3.825 3.942 1.00 88.06 82 TYR A CA 1
ATOM 636 C C . TYR A 1 82 ? -10.542 3.031 5.236 1.00 88.06 82 TYR A C 1
ATOM 638 O O . TYR A 1 82 ? -9.948 3.395 6.250 1.00 88.06 82 TYR A O 1
ATOM 646 N N . ALA A 1 83 ? -11.289 1.921 5.201 1.00 84.44 83 ALA A N 1
ATOM 647 C CA . ALA A 1 83 ? -11.394 1.018 6.346 1.00 84.44 83 ALA A CA 1
ATOM 648 C C . ALA A 1 83 ? -10.040 0.372 6.703 1.00 84.44 83 ALA A C 1
ATOM 650 O O . ALA A 1 83 ? -9.743 0.156 7.875 1.00 84.44 83 ALA A O 1
ATOM 651 N N . GLY A 1 84 ? -9.193 0.090 5.709 1.00 85.00 84 GLY A N 1
ATOM 652 C CA . GLY A 1 84 ? -7.827 -0.388 5.919 1.00 85.00 84 GLY A CA 1
ATOM 653 C C . GLY A 1 84 ? -6.940 0.656 6.599 1.00 85.00 84 GLY A C 1
ATOM 654 O O . GLY A 1 84 ? -6.184 0.316 7.506 1.00 85.00 84 GLY A O 1
ATOM 655 N N . CYS A 1 85 ? -7.074 1.933 6.230 1.00 91.25 85 CYS A N 1
ATOM 656 C CA . CYS A 1 85 ? -6.295 3.031 6.809 1.00 91.25 85 CYS A CA 1
ATOM 657 C C . CYS A 1 85 ? -6.576 3.284 8.299 1.00 91.25 85 CYS A C 1
ATOM 659 O O . CYS A 1 85 ? -5.744 3.891 8.972 1.00 91.25 85 CYS A O 1
ATOM 661 N N . ASP A 1 86 ? -7.685 2.782 8.853 1.00 92.75 86 ASP A N 1
ATOM 662 C CA . ASP A 1 86 ? -8.002 2.919 10.280 1.00 92.75 86 ASP A CA 1
ATOM 663 C C . ASP A 1 86 ? -6.979 2.247 11.211 1.00 92.75 86 ASP A C 1
ATOM 665 O O . ASP A 1 86 ? -6.979 2.505 12.418 1.00 92.75 86 ASP A O 1
ATOM 669 N N . VAL A 1 87 ? -6.093 1.394 10.698 1.00 96.62 87 VAL A N 1
ATOM 670 C CA . VAL A 1 87 ? -5.020 0.787 11.500 1.00 96.62 87 VAL A CA 1
ATOM 671 C C . VAL A 1 87 ? -3.784 1.681 11.630 1.00 96.62 87 VAL A C 1
ATOM 673 O O . VAL A 1 87 ? -2.932 1.390 12.462 1.00 96.62 87 VAL A O 1
ATOM 676 N N . LEU A 1 88 ? -3.676 2.760 10.848 1.00 97.38 88 LEU A N 1
ATOM 677 C CA . LEU A 1 88 ? -2.538 3.684 10.837 1.00 97.38 88 LEU A CA 1
ATOM 678 C C . LEU A 1 88 ? -2.779 4.817 11.852 1.00 97.38 88 LEU A C 1
ATOM 680 O O . LEU A 1 88 ? -3.522 5.760 11.581 1.00 97.38 88 LEU A O 1
ATOM 684 N N . ARG A 1 89 ? -2.197 4.725 13.053 1.00 97.62 89 ARG A N 1
ATOM 685 C CA . ARG A 1 89 ? -2.483 5.633 14.187 1.00 97.62 89 ARG A CA 1
ATOM 686 C C . ARG A 1 89 ? -1.257 6.375 14.709 1.00 97.62 89 ARG A C 1
ATOM 688 O O . ARG A 1 89 ? -1.378 7.491 15.206 1.00 97.62 89 ARG A O 1
ATOM 695 N N . THR A 1 90 ? -0.093 5.753 14.627 1.00 98.38 90 THR A N 1
ATOM 696 C CA . THR A 1 90 ? 1.168 6.202 15.2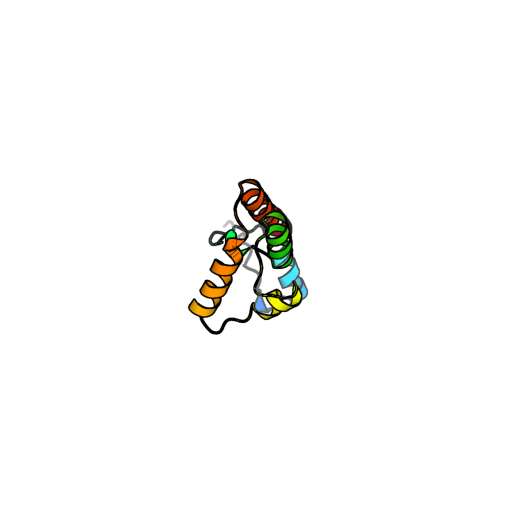14 1.00 98.38 90 THR A CA 1
ATOM 697 C C . THR A 1 90 ? 2.219 6.409 14.133 1.00 98.38 90 THR A C 1
ATOM 699 O O . THR A 1 90 ? 2.136 5.827 13.055 1.00 98.38 90 THR A O 1
ATOM 702 N N . GLU A 1 91 ? 3.250 7.197 14.437 1.00 98.50 91 GLU A N 1
ATOM 703 C CA . GLU A 1 91 ? 4.400 7.402 13.547 1.00 98.50 91 GLU A CA 1
ATOM 704 C C . GLU A 1 91 ? 5.021 6.076 13.073 1.00 98.50 91 GLU A C 1
ATOM 706 O O . GLU A 1 91 ? 5.316 5.922 11.889 1.00 98.50 91 GLU A O 1
ATOM 711 N N . GLN A 1 92 ? 5.141 5.091 13.971 1.00 98.62 92 GLN A N 1
ATOM 712 C CA . GLN A 1 92 ? 5.699 3.780 13.640 1.00 98.62 92 GLN A CA 1
ATOM 713 C C . GLN A 1 92 ? 4.847 3.027 12.608 1.00 98.62 92 GLN A C 1
ATOM 715 O O . GLN A 1 92 ? 5.395 2.301 11.787 1.00 98.62 92 GLN A O 1
ATOM 720 N N . ASP A 1 93 ? 3.521 3.203 12.604 1.00 98.50 93 ASP A N 1
ATOM 721 C CA . ASP A 1 93 ? 2.645 2.556 11.618 1.00 98.50 93 ASP A CA 1
ATOM 722 C C . ASP A 1 93 ? 2.933 3.067 10.202 1.00 98.50 93 ASP A C 1
ATOM 724 O O . ASP A 1 93 ? 3.036 2.283 9.259 1.00 98.50 93 ASP A O 1
ATOM 728 N N . PHE A 1 94 ? 3.123 4.380 10.066 1.00 98.25 94 PHE A N 1
ATOM 729 C CA . PHE A 1 94 ? 3.484 4.999 8.792 1.00 98.25 94 PHE A CA 1
ATOM 730 C C . PHE A 1 94 ? 4.911 4.648 8.367 1.00 98.25 94 PHE A C 1
ATOM 732 O O . PHE A 1 94 ? 5.151 4.437 7.177 1.00 98.25 94 PHE A O 1
ATOM 739 N N . PHE A 1 95 ? 5.845 4.544 9.320 1.00 98.44 95 PHE A N 1
ATOM 740 C CA . PHE A 1 95 ? 7.194 4.056 9.042 1.00 98.44 95 PHE A CA 1
ATOM 741 C C . PHE A 1 95 ? 7.157 2.633 8.479 1.00 98.44 95 PHE A C 1
ATOM 743 O O . PHE A 1 95 ? 7.720 2.390 7.414 1.00 98.44 95 PHE A O 1
ATOM 750 N N . ASP A 1 96 ? 6.464 1.712 9.153 1.00 98.38 96 ASP A N 1
ATOM 751 C CA . ASP A 1 96 ? 6.392 0.307 8.744 1.00 98.38 96 ASP A CA 1
ATOM 752 C C . ASP A 1 96 ? 5.752 0.165 7.353 1.00 98.38 96 ASP A C 1
ATOM 754 O O . ASP A 1 96 ? 6.247 -0.592 6.518 1.00 98.38 96 ASP A O 1
ATOM 758 N N . LEU A 1 97 ? 4.700 0.943 7.072 1.00 98.19 97 LEU A N 1
ATOM 759 C CA . LEU A 1 97 ? 4.044 0.990 5.764 1.00 98.19 97 LEU A CA 1
ATOM 760 C C . LEU A 1 97 ? 4.992 1.466 4.655 1.00 98.19 97 LEU A C 1
ATOM 762 O O . LEU A 1 97 ? 5.149 0.791 3.635 1.00 98.19 97 LEU A O 1
ATOM 766 N N . ALA A 1 98 ? 5.640 2.616 4.849 1.00 97.88 98 ALA A N 1
ATOM 767 C CA . ALA A 1 98 ? 6.557 3.171 3.858 1.00 97.88 98 ALA A CA 1
ATOM 768 C C . ALA A 1 98 ? 7.771 2.256 3.645 1.00 97.88 98 ALA A C 1
ATOM 770 O O . ALA A 1 98 ? 8.199 2.035 2.511 1.00 97.88 98 ALA A O 1
ATOM 771 N N . TRP A 1 99 ? 8.306 1.685 4.725 1.00 98.31 99 TRP A N 1
ATOM 772 C CA . TRP A 1 99 ? 9.441 0.775 4.662 1.00 98.31 99 TRP A CA 1
ATOM 773 C C . TRP A 1 99 ? 9.102 -0.506 3.895 1.00 98.31 99 TRP A C 1
ATOM 775 O O . TRP A 1 99 ? 9.856 -0.904 3.005 1.00 98.31 99 TRP A O 1
ATOM 785 N N . ALA A 1 100 ? 7.933 -1.100 4.152 1.00 97.94 100 ALA A N 1
ATOM 786 C CA . ALA A 1 100 ? 7.454 -2.263 3.408 1.00 97.94 100 ALA A CA 1
ATOM 787 C C . ALA A 1 100 ? 7.338 -1.974 1.899 1.00 97.94 100 ALA A C 1
ATOM 789 O O . ALA A 1 100 ? 7.738 -2.804 1.074 1.00 97.94 100 ALA A O 1
ATOM 790 N N . TYR A 1 101 ? 6.855 -0.784 1.526 1.00 98.00 101 TYR A N 1
ATOM 791 C CA . TYR A 1 101 ? 6.835 -0.346 0.131 1.00 98.00 101 TYR A CA 1
ATOM 792 C C . TYR A 1 101 ? 8.244 -0.220 -0.462 1.00 98.00 101 TYR A C 1
ATOM 794 O O . TYR A 1 101 ? 8.486 -0.749 -1.547 1.00 98.00 101 TYR A O 1
ATOM 802 N N . PHE A 1 102 ? 9.192 0.419 0.229 1.00 97.56 102 PHE A N 1
ATOM 803 C CA . PHE A 1 102 ? 10.558 0.564 -0.286 1.00 97.56 102 PHE A CA 1
ATOM 804 C C . PHE A 1 102 ? 11.257 -0.781 -0.479 1.00 97.56 102 PHE A C 1
ATOM 806 O O . PHE A 1 102 ? 11.928 -0.989 -1.490 1.00 97.56 102 PHE A O 1
ATOM 813 N N . GLU A 1 103 ? 11.054 -1.728 0.436 1.00 97.44 103 GLU A N 1
ATOM 814 C CA . GLU A 1 103 ? 11.559 -3.087 0.271 1.00 97.44 103 GLU A CA 1
ATOM 815 C C . GLU A 1 103 ? 10.927 -3.808 -0.927 1.00 97.44 103 GLU A C 1
ATOM 817 O O . GLU A 1 103 ? 11.610 -4.559 -1.624 1.00 97.44 103 GLU A O 1
ATOM 822 N N . ARG A 1 104 ? 9.629 -3.595 -1.186 1.00 95.62 104 ARG A N 1
ATOM 823 C CA . ARG A 1 104 ? 8.953 -4.122 -2.380 1.00 95.62 104 ARG A CA 1
ATOM 824 C C . ARG A 1 104 ? 9.535 -3.505 -3.648 1.00 95.62 104 ARG A C 1
ATOM 826 O O . ARG A 1 104 ? 9.916 -4.252 -4.540 1.00 95.62 104 ARG A O 1
ATOM 833 N N . ALA A 1 105 ? 9.639 -2.180 -3.702 1.00 95.44 105 ALA A N 1
ATOM 834 C CA . ALA A 1 105 ? 10.158 -1.448 -4.853 1.00 95.44 105 ALA A CA 1
ATOM 835 C C . ALA A 1 105 ? 11.612 -1.830 -5.174 1.00 95.44 105 ALA A C 1
ATOM 837 O O . ALA A 1 105 ? 11.985 -1.920 -6.336 1.00 95.44 105 ALA A O 1
ATOM 838 N N . ALA A 1 106 ? 12.430 -2.125 -4.159 1.00 94.81 106 ALA A N 1
ATOM 839 C CA . ALA A 1 106 ? 13.797 -2.606 -4.354 1.00 94.81 106 ALA A CA 1
ATOM 840 C C . ALA A 1 106 ? 13.879 -4.039 -4.926 1.00 94.81 106 ALA A C 1
ATOM 842 O O . ALA A 1 106 ? 14.926 -4.424 -5.449 1.00 94.81 106 ALA A O 1
ATOM 843 N N . ARG A 1 107 ? 12.813 -4.844 -4.797 1.00 92.69 107 ARG A N 1
ATOM 844 C CA . ARG A 1 107 ? 12.731 -6.229 -5.301 1.00 92.69 107 ARG A CA 1
ATOM 845 C C . ARG A 1 107 ? 12.063 -6.347 -6.677 1.00 92.69 107 ARG A C 1
ATOM 847 O O . ARG A 1 107 ? 12.108 -7.441 -7.246 1.00 92.69 107 ARG A O 1
ATOM 854 N N . ASP A 1 108 ? 11.427 -5.280 -7.156 1.00 86.50 108 ASP A N 1
ATOM 855 C CA . ASP A 1 108 ? 10.661 -5.229 -8.411 1.00 86.50 108 ASP A CA 1
ATOM 856 C C . ASP A 1 108 ? 11.549 -5.080 -9.655 1.00 86.50 108 ASP A C 1
ATOM 858 O O . ASP A 1 108 ? 11.372 -5.844 -10.636 1.00 86.50 108 ASP A O 1
#

pLDDT: mean 90.82, std 11.56, range [42.5, 98.62]

=== Feature glossary ===
The record interleaves many kinds of information about one protein. Here is each kind framed as the question it answers.

Q: What does the local fold look like, residue by residue?
A: The Foldseek 3Di string encodes local tertiary geometry as a 20-letter alphabet — one character per residue — derived from the relative positions of nearby Cα atoms. Unlike the amino-acid sequence, 3Di is a direct function of the 3D structure, so two proteins with the same fold have similar 3Di strings even at low sequence identity.

Q: Which residues are in helices, strands, or loops?
A: The SS8 string is DSSP's per-residue secondary-structure call. α-helix (H) means an i→i+4 H-bond ladder; β-strand (E) means the residue participates in a β-sheet; 3₁₀ (G) and π (I) are tighter and wider helices; T/S are turns/bends; '-' is loop.

Q: How big and how compact is the whole molecule?
A: Radius of gyration (Rg) is the root-mean-square distance of Cα atoms from their centroid — a single number for overall size and compactness. A globular domain of N residues has Rg ≈ 2.2·N^0.38 Å; an extended or disordered chain has a much larger Rg. The Cα contact count is the number of residue pairs whose Cα atoms are within 8 Å and are more than four positions apart in sequence — a standard proxy for tertiary packing density. The bounding box is the smallest axis-aligned box enclosing all Cα atoms.

Q: Where is each backbone atom in 3D?
A: Structure coordinates are given as an mmCIF _atom_site loop: one row per atom with element, residue name, chain id, sequence number, and x/y/z position in Å. Only the four main-chain atoms per residue are included here; side chains are omitted to keep the record compact.

Q: What is the amino-acid chain?
A: Primary structure: the covalent order of the twenty standard amino acids along the backbone. Two proteins with the same sequence will (almost always) fold to the same structure; two with 30% identity often share a fold but not the details.

Q: What if only a Cα trace is available?
A: Three-state secondary structure (P-SEA) collapses the eight DSSP classes into helix (a), strand (b), and coil (c). P-SEA assigns these from Cα geometry alone — distances and angles — without requiring backbone oxygens, so it works on any Cα trace.

Q: What family and function is it annotated with?
A: Database cross-references. InterPro integrates a dozen domain/family signature databases into unified entries with residue-range hits. GO terms attach function/process/location labels with evidence codes. CATH codes position the fold in a four-level structural taxonomy. Organism is the NCBI-taxonomy species name.

Q: How confident is the AlphaFold model at each residue?
A: pLDDT is the predicted lDDT-Cα score: AlphaFold's confidence that the local environment of each residue (all inter-atomic distances within 15 Å) is correctly placed. It is a per-residue number between 0 and 100, with higher meaning more reliable.

Q: How mobile is each atom in the crystal?
A: B-factor (Debye–Waller factor) reflects atomic displacement in the crystal lattice. It is an experimental observable (units Å²), not a prediction; low values mean the atom is pinned down, high values mean it moves or is heterogeneous across the crystal.

Q: Which residues are buried vs exposed?
A: SASA measures how much of the protein is reachable by solvent. It is computed by rolling a water-sized probe over the atomic surface and summing the exposed area (Å²). Per-residue SASA distinguishes core (buried, low SASA) from surface (exposed, high SASA) residues; total SASA is a whole-molecule size measure.

Q: What do the diagnostic plots show?
A: Plot images: a contact map (which residues are close in 3D, as an N×N binary image), a Ramachandran scatter (backbone torsion angles, revealing secondary-structure composition at a glance), and — for AlphaFold structures — a PAE heatmap (pairwise prediction confidence).

Q: What known structures does this most resemble?
A: The Foldseek neighbor list gives the closest experimentally determined structures in the PDB, ranked by structural alignment. TM-score near 1 means near-identical fold; near 0.3 means only rough topology match. This is how one finds what a novel AlphaFold prediction most resembles in the solved-structure universe.

Q: Are the domains correctly placed relative to each other?
A: Predicted aligned error is AlphaFold's pairwise confidence. Unlike pLDDT (per-residue), PAE is per-residue-pair and captures whether two parts of the structure are correctly placed relative to each other. Units are ångströms of expected positional error.

Q: What do the rendered images show?
A: Structure images are PyMOL renders from six orthogonal camera directions. Cartoon representation draws helices as coils and strands as arrows; stic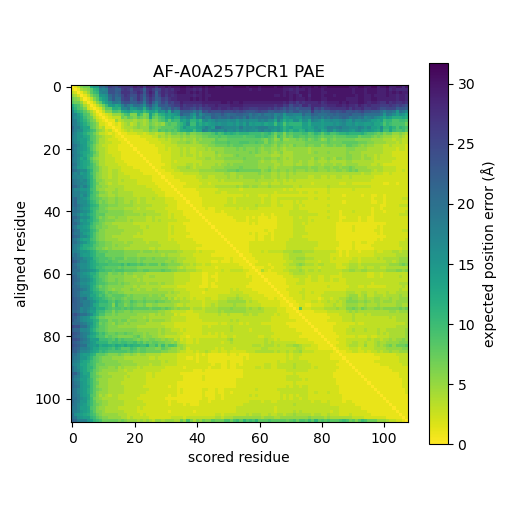ks shows the backbone as bonds; surface shows the solvent-excluded envelope. Rainbow coloring maps sequence position to hue (blue→red, N→C); chain coloring assigns a distinct color per polypeptide.

Q: What are the backbone torsion angles?
A: φ (phi) and ψ (psi) are the two rotatable backbone dihedrals per residue: φ is the C(i-1)–N–Cα–C torsion, ψ is the N–Cα–C–N(i+1) torsion, both in degrees on (−180°, 180°]. α-helical residues cluster near (−60°, −45°); β-strand residues near (−120°, +130°). A Ramachandran plot is simply a scatter of (φ, ψ) for every residue.